Protein AF-A0A2D5VK25-F1 (afdb_monomer_lite)

Radius of gyration: 15.82 Å; chains: 1; bounding box: 45×47×35 Å

Secondary structure (DSSP, 8-state):
--------TT-S-EEEE--S--TT--EEEES-EEES-SS-SEEEESS--EEEES-EEE--SSEEEEEEEE-S-EEEES-EEES-SSEEEEEEEE--EEES-EEESSSEEEEEES---B---SSS----EEE--SSEEEEE-SSSPEE--S-B-SSTT-S-TTSEESSEE--SPPP------

Structure (mmCIF, N/CA/C/O backbone):
data_AF-A0A2D5VK25-F1
#
_entry.id   AF-A0A2D5VK25-F1
#
loop_
_atom_site.group_PDB
_atom_site.id
_atom_site.type_symbol
_atom_site.label_atom_id
_atom_site.label_alt_id
_atom_site.label_comp_id
_atom_site.label_asym_id
_atom_site.label_entity_id
_atom_site.label_seq_id
_atom_site.pdbx_PDB_ins_code
_atom_site.Cartn_x
_atom_site.Cartn_y
_atom_site.Cartn_z
_atom_site.occupancy
_atom_site.B_iso_or_equiv
_atom_site.auth_seq_id
_atom_site.auth_comp_id
_atom_site.auth_asym_id
_atom_site.auth_atom_id
_atom_site.pdbx_PDB_model_num
ATOM 1 N N . MET A 1 1 ? 15.275 31.442 -4.800 1.00 33.16 1 MET A N 1
ATOM 2 C CA . MET A 1 1 ? 14.378 30.501 -5.499 1.00 33.16 1 MET A CA 1
ATOM 3 C C . MET A 1 1 ? 15.250 29.450 -6.150 1.00 33.16 1 MET A C 1
ATOM 5 O O . MET A 1 1 ? 15.918 29.755 -7.123 1.00 33.16 1 MET A O 1
ATOM 9 N N . SER A 1 2 ? 15.300 28.258 -5.573 1.00 21.41 2 SER A N 1
ATOM 10 C CA . SER A 1 2 ? 15.898 27.077 -6.191 1.00 21.41 2 SER A CA 1
ATOM 11 C C . SER A 1 2 ? 14.910 25.944 -5.950 1.00 21.41 2 SER A C 1
ATOM 13 O O . SER A 1 2 ? 14.707 25.505 -4.820 1.00 21.41 2 SER A O 1
ATOM 15 N N . GLN A 1 3 ? 14.188 25.582 -7.007 1.00 23.19 3 GLN A N 1
ATOM 16 C CA . GLN A 1 3 ? 13.321 24.415 -7.024 1.00 23.19 3 GLN A CA 1
ATOM 17 C C . GLN A 1 3 ? 14.217 23.173 -6.978 1.00 23.19 3 GLN A C 1
ATOM 19 O O . GLN A 1 3 ? 15.133 23.037 -7.785 1.00 23.19 3 GLN A O 1
ATOM 24 N N . CYS A 1 4 ? 13.966 22.266 -6.038 1.00 27.19 4 CYS A N 1
ATOM 25 C CA . CYS A 1 4 ? 14.457 20.898 -6.148 1.00 27.19 4 CYS A CA 1
ATOM 26 C C . CYS A 1 4 ? 13.476 20.133 -7.043 1.00 27.19 4 CYS A C 1
ATOM 28 O O . CYS A 1 4 ? 12.590 19.439 -6.550 1.00 27.19 4 CYS A O 1
ATOM 30 N N . GLU A 1 5 ? 13.595 20.314 -8.356 1.00 30.84 5 GLU A N 1
ATOM 31 C CA . GLU A 1 5 ? 12.976 19.412 -9.324 1.00 30.84 5 GLU A CA 1
ATOM 32 C C . GLU A 1 5 ? 13.842 18.153 -9.412 1.00 30.84 5 GLU A C 1
ATOM 34 O O . GLU A 1 5 ? 14.950 18.165 -9.943 1.00 30.84 5 GLU A O 1
ATOM 39 N N . GLY A 1 6 ? 13.350 17.052 -8.844 1.00 35.78 6 GLY A N 1
ATOM 40 C CA . GLY A 1 6 ? 13.882 15.726 -9.134 1.00 35.78 6 GLY A CA 1
ATOM 41 C C . GLY A 1 6 ? 13.408 15.295 -10.517 1.00 35.78 6 GLY A C 1
ATOM 42 O O . GLY A 1 6 ? 12.407 14.595 -10.626 1.00 35.78 6 GLY A O 1
ATOM 43 N N . TYR A 1 7 ? 14.094 15.749 -11.564 1.00 31.69 7 TYR A N 1
ATOM 44 C CA . TYR A 1 7 ? 13.891 15.291 -12.934 1.00 31.69 7 TYR A CA 1
ATOM 45 C C . TYR A 1 7 ? 14.938 14.227 -13.269 1.00 31.69 7 TYR A C 1
ATOM 47 O O . TYR A 1 7 ? 16.113 14.538 -13.451 1.00 31.69 7 TYR A O 1
ATOM 55 N N . HIS A 1 8 ? 14.520 12.965 -13.361 1.00 34.94 8 HIS A N 1
ATOM 56 C CA . HIS A 1 8 ? 15.314 11.912 -13.993 1.00 34.94 8 HIS A CA 1
ATOM 57 C C . HIS A 1 8 ? 14.601 11.465 -15.270 1.00 34.94 8 HIS A C 1
ATOM 59 O O . HIS A 1 8 ? 13.775 10.556 -15.259 1.00 34.94 8 HIS A O 1
ATOM 65 N N . GLN A 1 9 ? 14.922 12.118 -16.389 1.00 28.09 9 GLN A N 1
ATOM 66 C CA . GLN A 1 9 ? 14.658 11.565 -17.714 1.00 28.09 9 GLN A CA 1
ATOM 67 C C . GLN A 1 9 ? 15.639 10.412 -17.966 1.00 28.09 9 GLN A C 1
ATOM 69 O O . GLN A 1 9 ? 16.851 10.611 -17.912 1.00 28.09 9 GLN A O 1
ATOM 74 N N . GLY A 1 10 ? 15.112 9.216 -18.246 1.00 27.91 10 GLY A N 1
ATOM 75 C CA . GLY A 1 10 ? 15.879 8.095 -18.807 1.00 27.91 10 GLY A CA 1
ATOM 76 C C . GLY A 1 10 ? 16.186 6.907 -17.887 1.00 27.91 10 GLY A C 1
ATOM 77 O O . GLY A 1 10 ? 16.813 5.962 -18.354 1.00 27.91 10 GLY A O 1
ATOM 78 N N . CYS A 1 11 ? 15.735 6.889 -16.628 1.00 26.94 11 CYS A N 1
ATOM 79 C CA . CYS A 1 11 ? 15.993 5.772 -15.710 1.00 26.94 11 CYS A CA 1
ATOM 80 C C . CYS A 1 11 ? 14.682 5.134 -15.243 1.00 26.94 11 CYS A C 1
ATOM 82 O O . CYS A 1 11 ? 13.814 5.818 -14.712 1.00 26.94 11 CYS A O 1
ATOM 84 N N . ASN A 1 12 ? 14.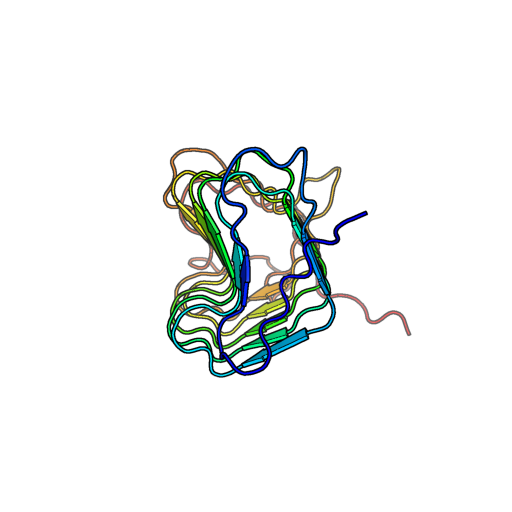559 3.814 -15.384 1.00 36.06 12 ASN A N 1
ATOM 85 C CA . ASN A 1 12 ? 13.358 3.031 -15.062 1.00 36.06 12 ASN A CA 1
ATOM 86 C C . ASN A 1 12 ? 12.970 3.015 -13.559 1.00 36.06 12 ASN A C 1
ATOM 88 O O . ASN A 1 12 ? 12.084 2.261 -13.176 1.00 36.06 12 ASN A O 1
ATOM 92 N N . ASN A 1 13 ? 13.589 3.835 -12.701 1.00 39.66 13 ASN A N 1
ATOM 93 C CA . ASN A 1 13 ? 13.290 3.945 -11.270 1.00 39.66 13 ASN A CA 1
ATOM 94 C C . ASN A 1 13 ? 13.128 5.431 -10.881 1.00 39.66 13 ASN A C 1
ATOM 96 O O . ASN A 1 13 ? 14.026 6.233 -11.147 1.00 39.66 13 ASN A O 1
ATOM 100 N N . LEU A 1 14 ? 12.038 5.795 -10.192 1.00 50.47 14 LEU A N 1
ATOM 101 C CA . LEU A 1 14 ? 11.863 7.120 -9.576 1.00 50.47 14 LEU A CA 1
ATOM 102 C C . LEU A 1 14 ? 12.280 7.060 -8.098 1.00 50.47 14 LEU A C 1
ATOM 104 O O . LEU A 1 14 ? 11.501 6.692 -7.218 1.00 50.47 14 LEU A O 1
ATOM 108 N N . GLY A 1 15 ? 13.538 7.412 -7.823 1.00 46.31 15 GLY A N 1
ATOM 109 C CA . GLY A 1 15 ? 14.057 7.546 -6.461 1.00 46.31 15 GLY A CA 1
ATOM 110 C C . GLY A 1 15 ? 13.805 8.944 -5.894 1.00 46.31 15 GLY A C 1
ATOM 111 O O . GLY A 1 15 ? 14.285 9.929 -6.449 1.00 46.31 15 GLY A O 1
ATOM 112 N N . ILE A 1 16 ? 13.092 9.040 -4.769 1.00 54.38 16 ILE A N 1
ATOM 113 C CA . ILE A 1 16 ? 12.880 10.287 -4.025 1.00 54.38 16 ILE A CA 1
ATOM 114 C C . ILE A 1 16 ? 13.733 10.239 -2.753 1.00 54.38 16 ILE A C 1
ATOM 116 O O . ILE A 1 16 ? 13.403 9.531 -1.802 1.00 54.38 16 ILE A O 1
ATOM 120 N N . SER A 1 17 ? 14.828 11.005 -2.715 1.00 43.19 17 SER A N 1
ATOM 121 C CA . SER A 1 17 ? 15.702 11.098 -1.538 1.00 43.19 17 SER A CA 1
ATOM 122 C C . SER A 1 17 ? 16.053 12.551 -1.218 1.00 43.19 17 SER A C 1
ATOM 124 O O . SER A 1 17 ? 16.673 13.239 -2.027 1.00 43.19 17 SER A O 1
ATOM 126 N N . SER A 1 18 ? 15.693 13.027 -0.023 1.00 42.56 18 SER A N 1
ATOM 127 C CA . SER A 1 18 ? 16.157 14.316 0.506 1.00 42.56 18 SER A CA 1
ATOM 128 C C . SER A 1 18 ? 17.428 14.110 1.335 1.00 42.56 18 SER A C 1
ATOM 130 O O . SER A 1 18 ? 17.359 13.603 2.456 1.00 42.56 18 SER A O 1
ATOM 132 N N . ARG A 1 19 ? 18.609 14.494 0.830 1.00 33.03 19 ARG A N 1
ATOM 133 C CA . ARG A 1 19 ? 19.832 14.536 1.654 1.00 33.03 19 ARG A CA 1
ATOM 134 C C . ARG A 1 19 ? 19.996 15.921 2.298 1.00 33.03 19 ARG A C 1
ATOM 136 O O . ARG A 1 19 ? 20.189 16.895 1.590 1.00 33.03 19 ARG A O 1
ATOM 143 N N . HIS A 1 20 ? 19.968 15.938 3.635 1.00 35.12 20 HIS A N 1
ATOM 144 C CA . HIS A 1 20 ? 20.504 16.946 4.572 1.00 35.12 20 HIS A CA 1
ATOM 145 C C . HIS A 1 20 ? 19.983 18.407 4.480 1.00 35.12 20 HIS A C 1
ATOM 147 O O . HIS A 1 20 ? 20.207 19.127 3.519 1.00 35.12 20 HIS A O 1
ATOM 153 N N . GLN A 1 21 ? 19.336 18.854 5.571 1.00 36.34 21 GLN A N 1
ATOM 154 C CA . GLN A 1 21 ? 19.021 20.250 5.951 1.00 36.34 21 GLN A CA 1
ATOM 155 C C . GLN A 1 21 ? 18.290 21.157 4.935 1.00 36.34 21 GLN A C 1
ATOM 157 O O . GLN A 1 21 ? 18.413 22.379 4.993 1.00 36.34 21 GLN A O 1
ATOM 162 N N . CYS A 1 22 ? 17.416 20.614 4.086 1.00 37.28 22 CYS A N 1
ATOM 163 C CA . CYS A 1 22 ? 16.390 21.437 3.439 1.00 37.28 22 CYS A CA 1
ATOM 164 C C . CYS A 1 22 ? 15.116 21.429 4.300 1.00 37.28 22 CYS A C 1
ATOM 166 O O . CYS A 1 22 ? 14.514 20.377 4.521 1.00 37.28 22 CYS A O 1
ATOM 168 N N . LYS A 1 23 ? 14.708 22.593 4.826 1.00 42.62 23 LYS A N 1
ATOM 169 C CA . LYS A 1 23 ? 13.402 22.781 5.481 1.00 42.62 23 LYS A CA 1
ATOM 170 C C . LYS A 1 23 ? 12.298 22.295 4.525 1.00 42.62 23 LYS A C 1
ATOM 172 O O . LYS A 1 23 ? 11.997 22.970 3.552 1.00 42.62 23 LYS A O 1
ATOM 177 N N . ILE A 1 24 ? 11.707 21.139 4.837 1.00 52.34 24 ILE A N 1
ATOM 178 C CA . ILE A 1 24 ? 10.453 20.594 4.286 1.00 52.34 24 ILE A CA 1
ATOM 179 C C . ILE A 1 24 ? 10.395 20.599 2.746 1.00 52.34 24 ILE A C 1
ATOM 181 O O . ILE A 1 24 ? 9.653 21.367 2.136 1.00 52.34 24 ILE A O 1
ATOM 185 N N . SER A 1 25 ? 11.112 19.681 2.094 1.00 56.69 25 SER A N 1
ATOM 186 C CA . SER A 1 25 ? 10.814 19.345 0.698 1.00 56.69 25 SER A CA 1
ATOM 187 C C . SER A 1 25 ? 9.573 18.452 0.655 1.00 56.69 25 SER A C 1
ATOM 189 O O . SER A 1 25 ? 9.649 17.234 0.814 1.00 56.69 25 SER A O 1
ATOM 191 N N . LYS A 1 26 ? 8.397 19.058 0.476 1.00 71.38 26 LYS A N 1
ATOM 192 C CA . LYS A 1 26 ? 7.202 18.321 0.059 1.00 71.38 26 LYS A CA 1
ATOM 193 C C . LYS A 1 26 ? 7.406 17.846 -1.374 1.00 71.38 26 LYS A C 1
ATOM 195 O O . LYS A 1 26 ? 7.365 18.653 -2.297 1.00 71.38 26 LYS A O 1
ATOM 200 N N . VAL A 1 27 ? 7.598 16.546 -1.558 1.00 79.38 27 VAL A N 1
ATOM 201 C CA . VAL A 1 27 ? 7.726 15.943 -2.887 1.00 79.38 27 VAL A CA 1
ATOM 202 C C . VAL A 1 27 ? 6.348 15.551 -3.401 1.00 79.38 27 VAL A C 1
ATOM 204 O O . VAL A 1 27 ? 5.487 15.107 -2.642 1.00 79.38 27 VAL A O 1
ATOM 207 N N . THR A 1 28 ? 6.105 15.762 -4.688 1.00 85.56 28 THR A N 1
ATOM 208 C CA . THR A 1 28 ? 4.826 15.457 -5.328 1.00 85.56 28 THR A CA 1
ATOM 209 C C . THR A 1 28 ? 5.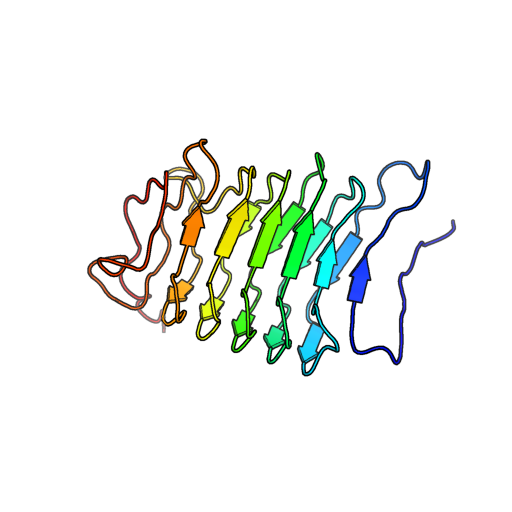089 14.654 -6.595 1.00 85.56 28 THR A C 1
ATOM 211 O O . THR A 1 28 ? 5.794 15.129 -7.477 1.00 85.56 28 THR A O 1
ATOM 214 N N . VAL A 1 29 ? 4.527 13.450 -6.679 1.00 86.00 29 VAL A N 1
ATOM 215 C CA . VAL A 1 29 ? 4.596 12.570 -7.852 1.00 86.00 29 VAL A CA 1
ATOM 216 C C . VAL A 1 29 ? 3.171 12.290 -8.285 1.00 86.00 29 VAL A C 1
ATOM 218 O O . VAL A 1 29 ? 2.425 11.636 -7.554 1.00 86.00 29 VAL A O 1
ATOM 221 N N . LYS A 1 30 ? 2.763 12.819 -9.439 1.00 90.31 30 LYS A N 1
ATOM 222 C CA . LYS A 1 30 ? 1.383 12.678 -9.906 1.00 90.31 30 LYS A CA 1
ATOM 223 C C . LYS A 1 30 ? 1.271 12.267 -11.356 1.00 90.31 30 LYS A C 1
ATOM 225 O O . LYS A 1 30 ? 2.031 12.770 -12.176 1.00 90.31 30 LYS A O 1
ATOM 230 N N . TYR A 1 31 ? 0.271 11.441 -11.650 1.00 90.62 31 TYR A N 1
ATOM 231 C CA . TYR A 1 31 ? -0.167 11.124 -13.013 1.00 90.62 31 TYR A CA 1
ATOM 232 C C . TYR A 1 31 ? 0.931 10.548 -13.919 1.00 90.62 31 TYR A C 1
ATOM 234 O O . TYR A 1 31 ? 0.950 10.795 -15.122 1.00 90.62 31 TYR A O 1
ATOM 242 N N . ASN A 1 32 ? 1.848 9.765 -13.346 1.00 83.94 32 ASN A N 1
ATOM 243 C CA . ASN A 1 32 ? 2.897 9.077 -14.097 1.00 83.94 32 ASN A CA 1
ATOM 244 C C . ASN A 1 32 ? 2.513 7.627 -14.390 1.00 83.94 32 ASN A C 1
ATOM 246 O O . ASN A 1 32 ? 1.808 6.987 -13.609 1.00 83.94 32 ASN A O 1
ATOM 250 N N . THR A 1 33 ? 3.048 7.090 -15.487 1.00 90.19 33 THR A N 1
ATOM 251 C CA . THR A 1 33 ? 3.073 5.646 -15.751 1.00 90.19 33 THR A CA 1
ATOM 252 C C . THR A 1 33 ? 4.501 5.147 -15.590 1.00 90.19 33 THR A C 1
ATOM 254 O O . THR A 1 33 ? 5.395 5.584 -16.308 1.00 90.19 33 THR A O 1
ATOM 257 N N . ILE A 1 34 ? 4.708 4.242 -14.640 1.00 87.44 34 ILE A N 1
ATOM 258 C CA . ILE A 1 34 ? 5.992 3.625 -14.318 1.00 87.44 34 ILE A CA 1
ATOM 259 C C . ILE A 1 34 ? 5.833 2.135 -14.590 1.00 87.44 34 ILE A C 1
ATOM 261 O O . ILE A 1 34 ? 4.978 1.481 -13.997 1.00 87.44 34 ILE A O 1
ATOM 265 N N . THR A 1 35 ? 6.614 1.607 -15.524 1.00 85.94 35 THR A N 1
ATOM 266 C CA . THR A 1 35 ? 6.522 0.207 -15.940 1.00 85.94 35 THR A CA 1
ATOM 267 C C . THR A 1 35 ? 7.903 -0.354 -16.218 1.00 85.94 35 THR A C 1
ATOM 269 O O . THR A 1 35 ? 8.782 0.393 -16.645 1.00 85.94 35 THR A O 1
ATOM 272 N N . ASN A 1 36 ? 8.088 -1.662 -16.021 1.00 78.69 36 ASN A N 1
ATOM 273 C CA . ASN A 1 36 ? 9.363 -2.352 -16.262 1.00 78.69 36 ASN A CA 1
ATOM 274 C C . ASN A 1 36 ? 10.540 -1.688 -15.529 1.00 78.69 36 ASN A C 1
ATOM 276 O O . ASN A 1 36 ? 11.621 -1.486 -16.093 1.00 78.69 36 ASN A O 1
ATOM 280 N N . SER A 1 37 ? 10.311 -1.318 -14.268 1.00 75.81 37 SER A N 1
ATOM 281 C CA . SER A 1 37 ? 11.362 -0.803 -13.399 1.00 75.81 37 SER A CA 1
ATOM 282 C C . SER A 1 37 ? 12.501 -1.804 -13.253 1.00 75.81 37 SER A C 1
ATOM 284 O O . SER A 1 37 ? 12.314 -3.002 -13.438 1.00 75.81 37 SER A O 1
ATOM 286 N N . PHE A 1 38 ? 13.706 -1.335 -12.932 1.00 76.56 38 PHE A N 1
ATOM 287 C CA . PHE A 1 38 ? 14.829 -2.261 -12.743 1.00 76.56 38 PHE A CA 1
ATOM 288 C C . PHE A 1 38 ? 14.661 -3.086 -11.459 1.00 76.56 38 PHE A C 1
ATOM 290 O O . PHE A 1 38 ? 15.097 -4.229 -11.386 1.00 76.56 38 PHE A O 1
ATOM 297 N N . SER A 1 39 ? 14.015 -2.503 -10.448 1.00 86.12 39 SER A N 1
ATOM 298 C CA . SER A 1 39 ? 13.759 -3.156 -9.164 1.00 86.12 39 SER A CA 1
ATOM 299 C C . SER A 1 39 ? 12.491 -2.575 -8.527 1.00 86.12 39 SER A C 1
ATOM 301 O O . SER A 1 39 ? 11.458 -3.248 -8.499 1.00 86.12 39 SER A O 1
ATOM 303 N N . VAL A 1 40 ? 12.524 -1.294 -8.138 1.00 88.12 40 VAL A N 1
ATOM 304 C CA . VAL A 1 40 ? 11.418 -0.585 -7.470 1.00 88.12 40 VAL A CA 1
ATOM 305 C C . VAL A 1 40 ? 10.875 0.543 -8.346 1.00 88.12 40 VAL A C 1
ATOM 307 O O . VAL A 1 40 ? 11.657 1.310 -8.909 1.00 88.12 40 VAL A O 1
ATOM 310 N N . GLY A 1 41 ? 9.548 0.684 -8.416 1.00 88.94 41 GLY A N 1
ATOM 311 C CA . GLY A 1 41 ? 8.894 1.751 -9.181 1.00 88.94 41 GLY A CA 1
ATOM 312 C C . GLY A 1 41 ? 9.091 3.146 -8.580 1.00 88.94 41 GLY A C 1
ATOM 313 O O . GLY A 1 41 ? 9.702 4.018 -9.203 1.00 88.94 41 GLY A O 1
ATOM 314 N N . ILE A 1 42 ? 8.586 3.356 -7.359 1.00 89.44 42 ILE A N 1
ATOM 315 C CA . ILE A 1 42 ? 8.747 4.598 -6.584 1.00 89.44 42 ILE A CA 1
ATOM 316 C C . ILE A 1 42 ? 9.356 4.274 -5.223 1.00 89.44 42 ILE A C 1
ATOM 318 O O . ILE A 1 42 ? 8.828 3.449 -4.480 1.00 89.44 42 ILE A O 1
ATOM 322 N N . LEU A 1 43 ? 10.426 4.975 -4.861 1.00 90.19 43 LEU A N 1
ATOM 323 C CA . LEU A 1 43 ? 11.065 4.846 -3.553 1.00 90.19 43 LEU A CA 1
ATOM 324 C C . LEU A 1 43 ? 10.984 6.170 -2.785 1.00 90.19 43 LEU A C 1
ATOM 326 O O . LEU A 1 43 ? 11.490 7.184 -3.263 1.00 90.19 43 LEU A O 1
ATOM 330 N N . VAL A 1 44 ? 10.383 6.149 -1.590 1.00 86.75 44 VAL A N 1
ATOM 331 C CA . VAL A 1 44 ? 10.308 7.286 -0.657 1.00 86.75 44 VAL A CA 1
ATOM 332 C C . VAL A 1 44 ? 11.137 6.991 0.591 1.00 86.75 44 VAL A C 1
ATOM 334 O O . VAL A 1 44 ? 10.785 6.103 1.368 1.00 86.75 44 VAL A O 1
ATOM 337 N N . THR A 1 45 ? 12.203 7.766 0.815 1.00 82.06 45 THR A N 1
ATOM 338 C CA . THR A 1 45 ? 13.059 7.646 2.011 1.00 82.06 45 THR A CA 1
ATOM 339 C C . THR A 1 45 ? 13.368 8.999 2.664 1.00 82.06 45 THR A C 1
ATOM 341 O O . THR A 1 45 ? 13.041 10.063 2.133 1.00 82.06 45 THR A O 1
ATOM 344 N N . SER A 1 46 ? 14.092 8.961 3.788 1.00 70.44 46 SER A N 1
ATOM 345 C CA . SER A 1 46 ? 14.837 10.101 4.350 1.00 70.44 46 SER A CA 1
ATOM 346 C C . SER A 1 46 ? 13.990 11.203 5.004 1.00 70.44 46 SER A C 1
ATOM 348 O O . SER A 1 46 ? 14.316 12.381 4.851 1.00 70.44 46 SER A O 1
ATOM 350 N N . ASN A 1 47 ? 12.931 10.858 5.752 1.00 69.62 47 ASN A N 1
ATOM 351 C CA . ASN A 1 47 ? 12.085 11.852 6.440 1.00 69.62 47 ASN A CA 1
ATOM 352 C C . ASN A 1 47 ? 11.532 12.945 5.497 1.00 69.62 47 ASN A C 1
ATOM 354 O O . ASN A 1 47 ? 11.500 14.134 5.827 1.00 69.62 47 ASN A O 1
ATOM 358 N N . SER A 1 48 ? 11.091 12.552 4.301 1.00 72.31 48 SER A N 1
ATOM 359 C CA . SER A 1 48 ? 10.431 13.440 3.340 1.00 72.31 48 SER A CA 1
ATOM 360 C C . SER A 1 48 ? 8.910 13.360 3.454 1.00 72.31 48 SER A C 1
ATOM 362 O O . SER A 1 48 ? 8.337 12.274 3.539 1.00 72.31 48 SER A O 1
ATOM 364 N N . SER A 1 49 ? 8.232 14.511 3.399 1.00 83.62 49 SER A N 1
ATOM 365 C CA . SER A 1 49 ? 6.786 14.530 3.146 1.00 83.62 49 SER A CA 1
ATOM 366 C C . SER A 1 49 ? 6.523 14.311 1.659 1.00 83.62 49 SER A C 1
ATOM 368 O O . SER A 1 49 ? 7.156 14.974 0.835 1.00 83.62 49 SER A O 1
ATOM 370 N N . ALA A 1 50 ? 5.581 13.438 1.312 1.00 88.62 50 ALA A N 1
ATOM 371 C CA . ALA A 1 50 ? 5.306 13.084 -0.077 1.00 88.62 50 ALA A CA 1
ATOM 372 C C . ALA A 1 50 ? 3.804 13.010 -0.381 1.00 88.62 50 ALA A C 1
ATOM 374 O O . ALA A 1 50 ? 3.007 12.567 0.447 1.00 88.62 50 ALA A O 1
ATOM 375 N N . LEU A 1 51 ? 3.423 13.430 -1.585 1.00 92.44 51 LEU A N 1
ATOM 376 C CA . LEU A 1 51 ? 2.118 13.167 -2.185 1.00 92.44 51 LEU A CA 1
ATOM 377 C C . LEU A 1 51 ? 2.329 12.360 -3.466 1.00 92.44 51 LEU A C 1
ATOM 379 O O . LEU A 1 51 ? 2.880 12.882 -4.432 1.00 92.44 51 LEU A O 1
ATOM 383 N N . ILE A 1 52 ? 1.886 11.108 -3.458 1.00 94.38 52 ILE A N 1
ATOM 384 C CA . ILE A 1 52 ? 1.923 10.201 -4.603 1.00 94.38 52 ILE A CA 1
ATOM 385 C C . ILE A 1 52 ? 0.477 9.979 -5.036 1.00 94.38 52 ILE A C 1
ATOM 387 O O . ILE A 1 52 ? -0.291 9.345 -4.312 1.00 94.38 52 ILE A O 1
ATOM 391 N N . GLU A 1 53 ? 0.081 10.549 -6.170 1.00 96.81 53 GLU A N 1
ATOM 392 C CA . GLU A 1 53 ? -1.327 10.596 -6.572 1.00 96.81 53 GLU A CA 1
ATOM 393 C C . GLU A 1 53 ? -1.566 10.246 -8.043 1.00 96.81 53 GLU A C 1
ATOM 395 O O . GLU A 1 53 ? -0.897 10.772 -8.927 1.00 96.81 53 GLU A O 1
ATOM 400 N N . GLY A 1 54 ? -2.545 9.387 -8.332 1.00 93.81 54 GLY A N 1
ATOM 401 C CA . GLY A 1 54 ? -2.960 9.120 -9.713 1.00 93.81 54 GLY A CA 1
ATOM 402 C C . GLY A 1 54 ? -1.899 8.434 -10.581 1.00 93.81 54 GLY A C 1
ATOM 403 O O . GLY A 1 54 ? -1.968 8.517 -11.805 1.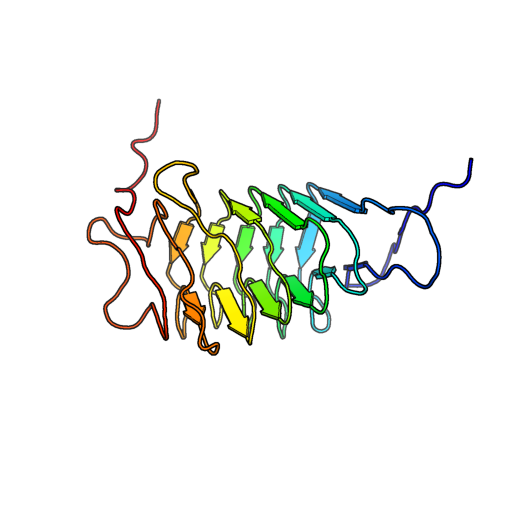00 93.81 54 GLY A O 1
ATOM 404 N N . ASN A 1 55 ? -0.879 7.807 -9.988 1.00 93.69 55 ASN A N 1
ATOM 405 C CA . ASN A 1 55 ? 0.171 7.118 -10.738 1.00 93.69 55 ASN A CA 1
ATOM 406 C C . ASN A 1 55 ? -0.230 5.674 -11.036 1.00 93.69 55 ASN A C 1
ATOM 408 O O . ASN A 1 55 ? -0.895 5.015 -10.235 1.00 93.69 55 ASN A O 1
ATOM 412 N N . ARG A 1 56 ? 0.245 5.146 -12.161 1.00 94.88 56 ARG A N 1
ATOM 413 C CA . ARG A 1 56 ? 0.160 3.730 -12.513 1.00 94.88 56 ARG A CA 1
ATOM 414 C C . ARG A 1 56 ? 1.551 3.113 -12.420 1.00 94.88 56 ARG A C 1
ATOM 416 O O . ARG A 1 56 ? 2.423 3.497 -13.189 1.00 94.88 56 ARG A O 1
ATOM 423 N N . VAL A 1 57 ? 1.751 2.172 -11.500 1.00 95.19 57 VAL A N 1
ATOM 424 C CA . VAL A 1 57 ? 3.024 1.455 -11.322 1.00 95.19 57 VAL A CA 1
ATOM 425 C C . VAL A 1 57 ? 2.808 -0.029 -11.567 1.00 95.19 57 VAL A C 1
ATOM 427 O O . VAL A 1 57 ? 2.085 -0.693 -10.813 1.00 95.19 57 VAL A O 1
ATOM 430 N N . THR A 1 58 ? 3.407 -0.544 -12.636 1.00 93.69 58 THR A N 1
ATOM 431 C CA . THR A 1 58 ? 3.198 -1.925 -13.065 1.00 93.69 58 THR A CA 1
ATOM 432 C C . THR A 1 58 ? 4.475 -2.661 -13.407 1.00 93.69 58 THR A C 1
ATOM 434 O O . THR A 1 58 ? 5.474 -2.054 -13.773 1.00 93.69 58 THR A O 1
ATOM 437 N N . ASP A 1 59 ? 4.426 -3.989 -13.314 1.00 91.88 59 ASP A N 1
ATOM 438 C CA . ASP A 1 59 ? 5.476 -4.866 -13.839 1.00 91.88 59 ASP A CA 1
ATOM 439 C C . ASP A 1 59 ? 6.880 -4.560 -13.254 1.00 91.88 59 ASP A C 1
ATOM 441 O O . ASP A 1 59 ? 7.899 -4.709 -13.928 1.00 91.88 59 ASP A O 1
ATOM 445 N N . SER A 1 60 ? 6.947 -4.119 -11.986 1.00 88.44 60 SER A N 1
ATOM 446 C CA . SER A 1 60 ? 8.218 -3.969 -11.255 1.00 88.44 60 SER A CA 1
ATOM 447 C C . SER A 1 60 ? 8.734 -5.340 -10.775 1.00 88.44 60 SER A C 1
ATOM 449 O O . SER A 1 60 ? 7.961 -6.092 -10.165 1.00 88.44 60 SER A O 1
ATOM 451 N N . PRO A 1 61 ? 10.024 -5.676 -10.983 1.00 87.81 61 PRO A N 1
ATOM 452 C CA . PRO A 1 61 ? 10.623 -6.947 -10.562 1.00 87.81 61 PRO A CA 1
ATOM 453 C C . PRO A 1 61 ? 10.670 -7.176 -9.048 1.00 87.81 61 PRO A C 1
ATOM 455 O O . PRO A 1 61 ? 10.788 -8.324 -8.613 1.00 87.81 61 PRO A O 1
ATOM 458 N N . GLU A 1 62 ? 10.579 -6.113 -8.249 1.00 93.25 62 GLU A N 1
ATOM 459 C CA . GLU A 1 62 ? 10.438 -6.189 -6.798 1.00 93.25 62 GLU A CA 1
ATOM 460 C C . GLU A 1 62 ? 9.138 -5.511 -6.360 1.00 93.25 62 GLU A C 1
ATOM 462 O O . GLU A 1 62 ? 8.075 -6.131 -6.406 1.00 93.25 62 GLU A O 1
ATOM 467 N N . VAL A 1 63 ? 9.191 -4.251 -5.935 1.00 95.38 63 VAL A N 1
ATOM 468 C CA . VAL A 1 63 ? 8.066 -3.564 -5.290 1.00 95.38 63 VAL A CA 1
ATOM 469 C C . VAL A 1 63 ? 7.594 -2.387 -6.139 1.00 95.38 63 VAL A C 1
ATOM 471 O O . VAL A 1 63 ? 8.404 -1.655 -6.701 1.00 95.38 63 VAL A O 1
ATOM 474 N N . GLY A 1 64 ? 6.280 -2.168 -6.209 1.00 95.75 64 GLY A N 1
ATOM 475 C CA . GLY A 1 64 ? 5.715 -0.995 -6.877 1.00 95.75 64 GLY A CA 1
ATOM 476 C C . GLY A 1 64 ? 6.128 0.303 -6.179 1.00 95.75 64 GLY A C 1
ATOM 477 O O . GLY A 1 64 ? 6.810 1.143 -6.766 1.00 95.75 64 GLY A O 1
ATOM 478 N N . ILE A 1 65 ? 5.741 0.462 -4.910 1.00 95.81 65 ILE A N 1
ATOM 479 C CA . ILE A 1 65 ? 6.108 1.620 -4.083 1.00 95.81 65 ILE A CA 1
ATOM 480 C C . ILE A 1 65 ? 6.708 1.167 -2.751 1.00 95.81 65 ILE A C 1
ATOM 482 O O . ILE A 1 65 ? 6.056 0.445 -2.000 1.00 95.81 65 ILE A O 1
ATO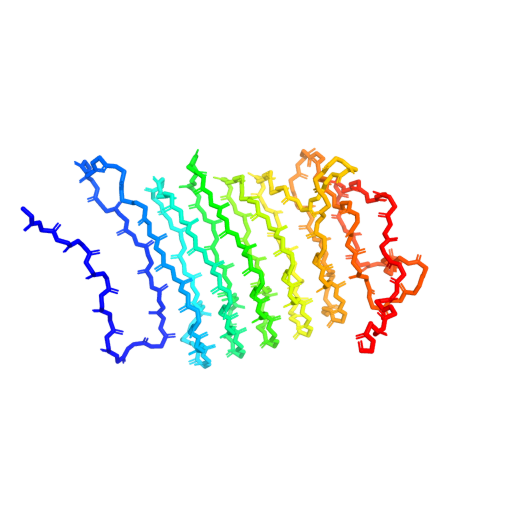M 486 N N . ILE A 1 66 ? 7.907 1.649 -2.421 1.00 95.12 66 ILE A N 1
ATOM 487 C CA . ILE A 1 66 ? 8.509 1.496 -1.089 1.00 95.12 66 ILE A CA 1
ATOM 488 C C . ILE A 1 66 ? 8.443 2.819 -0.335 1.00 95.12 66 ILE A C 1
ATOM 490 O O . ILE A 1 66 ? 8.815 3.873 -0.857 1.00 95.12 66 ILE A O 1
ATOM 494 N N . ILE A 1 67 ? 8.012 2.741 0.920 1.00 93.25 67 ILE A N 1
ATOM 495 C CA . ILE A 1 67 ? 8.061 3.829 1.890 1.00 93.25 67 ILE A CA 1
ATOM 496 C C . ILE A 1 67 ? 8.849 3.329 3.093 1.00 93.25 67 ILE A C 1
ATOM 498 O O . ILE A 1 67 ? 8.391 2.415 3.774 1.00 93.25 67 ILE A O 1
ATOM 502 N N . SER A 1 68 ? 10.006 3.931 3.354 1.00 91.38 68 SER A N 1
ATOM 503 C CA . SER A 1 68 ? 10.888 3.500 4.442 1.00 91.38 68 SER A CA 1
ATOM 504 C C . SER A 1 68 ? 11.467 4.678 5.221 1.00 91.38 68 SER A C 1
ATOM 506 O O . SER A 1 68 ? 11.879 5.664 4.599 1.00 91.38 68 SER A O 1
ATOM 508 N N . ASN A 1 69 ? 11.588 4.550 6.544 1.00 86.75 69 ASN A N 1
ATOM 509 C CA . ASN A 1 69 ? 12.299 5.494 7.419 1.00 86.75 69 ASN A CA 1
ATOM 510 C C . ASN A 1 69 ? 11.797 6.939 7.255 1.00 86.75 69 ASN A C 1
ATOM 512 O O . ASN A 1 69 ? 12.542 7.839 6.837 1.00 86.75 69 ASN A O 1
ATOM 516 N N . SER A 1 70 ? 10.503 7.151 7.517 1.00 80.44 70 SER A N 1
ATOM 517 C CA . SER A 1 70 ? 9.886 8.477 7.417 1.00 80.44 70 SER A CA 1
ATOM 518 C C . SER A 1 70 ? 8.878 8.749 8.530 1.00 80.44 70 SER A C 1
ATOM 520 O O . SER A 1 70 ? 7.807 8.147 8.592 1.00 80.44 70 SER A O 1
ATOM 522 N N . ASP A 1 71 ? 9.188 9.754 9.346 1.00 82.25 71 ASP A N 1
ATOM 523 C CA . ASP A 1 71 ? 8.310 10.353 10.356 1.00 82.25 71 ASP A CA 1
ATOM 524 C C . ASP A 1 71 ? 7.386 11.448 9.779 1.00 82.25 71 ASP A C 1
ATOM 526 O O . ASP A 1 71 ? 6.593 12.064 10.499 1.00 82.25 71 ASP A O 1
ATOM 530 N N . LYS A 1 72 ? 7.505 11.746 8.477 1.00 86.50 72 LYS A N 1
ATOM 531 C CA . LYS A 1 72 ? 6.767 12.824 7.812 1.00 86.50 72 LYS A CA 1
ATOM 532 C C . LYS A 1 72 ? 5.483 12.330 7.163 1.00 86.50 72 LYS A C 1
ATOM 534 O O . LYS A 1 72 ? 5.291 11.159 6.855 1.00 86.50 72 LYS A O 1
ATOM 539 N N . LYS A 1 73 ? 4.589 13.287 6.896 1.00 90.06 73 LYS A N 1
ATOM 540 C CA . LYS A 1 73 ? 3.307 13.029 6.238 1.00 90.06 73 LYS A CA 1
ATOM 541 C C . LYS A 1 73 ? 3.515 12.530 4.807 1.00 90.06 73 LYS A C 1
ATOM 543 O O . LYS A 1 73 ? 3.971 13.286 3.947 1.00 90.06 73 LYS A O 1
ATOM 548 N N . ILE A 1 74 ? 3.094 11.295 4.553 1.00 93.19 74 ILE A N 1
ATOM 549 C CA . ILE A 1 74 ? 3.089 10.665 3.231 1.00 93.19 74 ILE A CA 1
ATOM 550 C C . ILE A 1 74 ? 1.650 10.294 2.869 1.00 93.19 74 ILE A C 1
ATOM 552 O O . ILE A 1 74 ? 0.943 9.681 3.668 1.00 93.19 74 ILE A O 1
ATOM 556 N N . LEU A 1 75 ? 1.209 10.699 1.680 1.00 96.00 75 LEU A N 1
ATOM 557 C CA . LEU A 1 75 ? -0.129 10.443 1.151 1.00 96.00 75 LEU A CA 1
ATOM 558 C C . LEU A 1 75 ? -0.027 9.659 -0.158 1.00 96.00 75 LEU A C 1
ATOM 560 O O . LEU A 1 75 ? 0.617 10.130 -1.095 1.00 96.00 75 LEU A O 1
ATOM 564 N N . LEU A 1 76 ? -0.685 8.501 -0.225 1.00 97.81 76 LEU A N 1
ATOM 565 C CA . LEU A 1 76 ? -0.849 7.707 -1.444 1.00 97.81 76 LEU A CA 1
ATOM 566 C C . LEU A 1 76 ? -2.328 7.708 -1.824 1.00 97.81 76 LE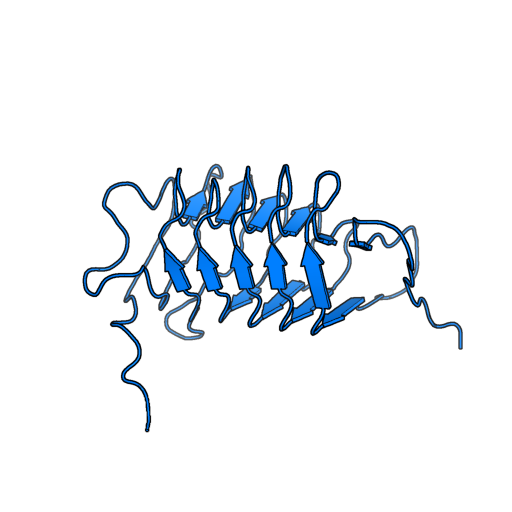U A C 1
ATOM 568 O O . LEU A 1 76 ? -3.136 7.077 -1.137 1.00 97.81 76 LEU A O 1
ATOM 572 N N . LEU A 1 77 ? -2.674 8.422 -2.893 1.00 98.00 77 LEU A N 1
ATOM 573 C CA . LEU A 1 77 ? -4.055 8.663 -3.314 1.00 98.00 77 LEU A CA 1
ATOM 574 C C . LEU A 1 77 ? -4.294 8.175 -4.747 1.00 98.00 77 LEU A C 1
ATOM 576 O O . LEU A 1 77 ? -3.549 8.538 -5.646 1.00 98.00 77 LEU A O 1
ATOM 580 N N . ASP A 1 78 ? -5.338 7.384 -4.978 1.00 98.06 78 ASP A N 1
ATOM 581 C CA . ASP A 1 78 ? -5.807 7.034 -6.335 1.00 98.06 78 ASP A CA 1
ATOM 582 C C . ASP A 1 78 ? -4.725 6.465 -7.283 1.00 98.06 78 ASP A C 1
ATOM 584 O O . ASP A 1 78 ? -4.747 6.659 -8.495 1.00 98.06 78 ASP A O 1
ATOM 588 N N . ASN A 1 79 ? -3.728 5.761 -6.743 1.00 98.25 79 ASN A N 1
ATOM 589 C CA . ASN A 1 79 ? -2.722 5.092 -7.563 1.00 98.25 79 ASN A CA 1
ATOM 590 C C . ASN A 1 79 ? -3.209 3.701 -7.975 1.00 98.25 79 ASN A C 1
ATOM 592 O O . ASN A 1 79 ? -3.962 3.041 -7.256 1.00 98.25 79 ASN A O 1
ATOM 596 N N . THR A 1 80 ? -2.725 3.223 -9.117 1.00 98.44 80 THR A N 1
ATOM 597 C CA . THR A 1 80 ? -2.935 1.852 -9.586 1.00 98.44 80 THR A CA 1
ATOM 598 C C . THR A 1 80 ? -1.626 1.070 -9.544 1.00 98.44 80 THR A C 1
ATOM 600 O O . THR A 1 80 ? -0.696 1.384 -10.282 1.00 98.44 80 THR A O 1
ATOM 603 N N . LEU A 1 81 ? -1.565 0.041 -8.701 1.00 98.50 81 LEU A N 1
ATOM 604 C CA . LEU A 1 81 ? -0.404 -0.815 -8.468 1.00 98.50 81 LEU A CA 1
ATOM 605 C C . LEU A 1 81 ? -0.753 -2.235 -8.906 1.00 98.50 81 LEU A C 1
ATOM 607 O O . LEU A 1 81 ? -1.604 -2.884 -8.288 1.00 98.50 81 LEU A O 1
ATOM 611 N N . GLN A 1 82 ? -0.129 -2.713 -9.981 1.00 98.25 82 GLN A N 1
ATOM 612 C CA . GLN A 1 82 ? -0.542 -3.966 -10.609 1.00 98.25 82 GLN A CA 1
ATOM 613 C C . GLN A 1 82 ? 0.631 -4.775 -11.167 1.00 98.25 82 GLN A C 1
ATOM 615 O O . GLN A 1 82 ? 1.499 -4.209 -11.819 1.00 98.25 82 GLN A O 1
ATOM 620 N N . ARG A 1 83 ? 0.635 -6.103 -10.982 1.00 97.44 83 ARG A N 1
ATOM 621 C CA . ARG A 1 83 ? 1.686 -7.008 -11.504 1.00 97.44 83 ARG A CA 1
ATOM 622 C C . ARG A 1 83 ? 3.107 -6.693 -11.022 1.00 97.44 83 ARG A C 1
ATOM 624 O O . ARG A 1 83 ? 4.075 -7.020 -11.697 1.00 97.44 83 ARG A O 1
ATOM 631 N N . ASN A 1 84 ? 3.260 -6.090 -9.845 1.00 97.19 84 ASN A N 1
ATOM 632 C CA . ASN A 1 84 ? 4.568 -5.983 -9.197 1.00 97.19 84 ASN A CA 1
ATOM 633 C C . ASN A 1 84 ? 4.887 -7.307 -8.488 1.00 97.19 84 ASN A C 1
ATOM 635 O O . ASN A 1 84 ? 4.040 -7.862 -7.781 1.00 97.19 84 ASN A O 1
ATOM 639 N N . ARG A 1 85 ? 6.090 -7.843 -8.709 1.00 96.75 85 ARG A N 1
ATOM 640 C CA . ARG A 1 85 ? 6.415 -9.242 -8.385 1.00 96.75 85 ARG A CA 1
ATOM 641 C C . ARG A 1 85 ? 6.433 -9.541 -6.884 1.00 96.75 85 ARG A C 1
ATOM 643 O O . ARG A 1 85 ? 5.966 -10.606 -6.494 1.00 96.75 85 ARG A O 1
ATOM 650 N N . SER A 1 86 ? 6.970 -8.638 -6.066 1.00 97.38 86 SER A N 1
ATOM 651 C CA . SER A 1 86 ? 7.038 -8.780 -4.607 1.00 97.38 86 SER A CA 1
ATOM 652 C C . SER A 1 86 ? 5.822 -8.154 -3.935 1.00 97.38 86 SER A C 1
ATOM 654 O O . SER A 1 86 ? 4.992 -8.882 -3.409 1.00 97.38 86 SER A O 1
ATOM 656 N N . ALA A 1 87 ? 5.662 -6.829 -3.991 1.00 98.19 87 ALA A N 1
ATOM 657 C CA . ALA A 1 87 ? 4.533 -6.140 -3.364 1.00 98.19 87 ALA A CA 1
ATOM 658 C C . ALA A 1 87 ? 4.051 -4.943 -4.193 1.00 98.19 87 ALA A C 1
ATOM 660 O O . ALA A 1 87 ? 4.833 -4.306 -4.898 1.00 98.19 87 ALA A O 1
ATOM 661 N N . GLY A 1 88 ? 2.766 -4.600 -4.090 1.00 98.31 88 GLY A N 1
ATOM 662 C CA . GLY A 1 88 ? 2.240 -3.347 -4.631 1.00 98.31 88 GLY A CA 1
ATOM 663 C C . GLY A 1 88 ? 2.780 -2.147 -3.851 1.00 98.31 88 GLY A C 1
ATOM 664 O O . GLY A 1 88 ? 3.349 -1.226 -4.438 1.00 98.31 88 GLY A O 1
ATOM 665 N N . ILE A 1 89 ? 2.643 -2.192 -2.524 1.00 98.50 89 ILE A N 1
ATOM 666 C CA . ILE A 1 89 ? 3.197 -1.205 -1.590 1.00 98.50 89 ILE A CA 1
ATOM 667 C C . ILE A 1 89 ? 3.928 -1.936 -0.461 1.00 98.50 89 ILE A C 1
ATOM 669 O O . ILE A 1 89 ? 3.385 -2.876 0.114 1.00 98.50 89 ILE A O 1
ATOM 673 N N . GLN A 1 90 ? 5.119 -1.467 -0.101 1.00 98.06 90 GLN A N 1
ATOM 674 C CA . GLN A 1 90 ? 5.828 -1.880 1.108 1.00 98.06 90 GLN A CA 1
ATOM 675 C C . GLN A 1 90 ? 6.045 -0.676 2.026 1.00 98.06 90 GLN A C 1
ATOM 677 O O . GLN A 1 90 ? 6.481 0.386 1.577 1.00 98.06 90 GLN A O 1
ATOM 682 N N . CYS A 1 91 ? 5.725 -0.835 3.307 1.00 96.69 91 CYS A N 1
ATOM 683 C CA . CYS A 1 91 ? 5.893 0.185 4.338 1.00 96.69 91 CYS A CA 1
ATOM 684 C C . CYS A 1 91 ? 6.806 -0.341 5.443 1.00 96.69 91 CYS A C 1
ATOM 686 O O . CYS A 1 91 ? 6.480 -1.364 6.042 1.00 96.69 91 CYS A O 1
ATOM 688 N N . SER A 1 92 ? 7.886 0.384 5.738 1.00 94.88 92 SER A N 1
ATOM 689 C CA . SER A 1 92 ? 8.750 0.126 6.889 1.00 94.88 92 SER A CA 1
ATOM 690 C C . SER A 1 92 ? 9.080 1.393 7.670 1.00 94.88 92 SER A C 1
ATOM 692 O O . SER A 1 92 ? 9.359 2.433 7.075 1.00 94.88 92 SER A O 1
ATOM 694 N N . GLU A 1 93 ? 8.999 1.340 9.002 1.00 92.88 93 GLU A N 1
ATOM 695 C CA . GLU A 1 93 ? 9.330 2.476 9.885 1.00 92.88 93 GLU A CA 1
ATOM 696 C C . GLU A 1 93 ? 8.678 3.806 9.425 1.00 92.88 93 GLU A C 1
ATOM 698 O O . GLU A 1 93 ? 9.313 4.863 9.317 1.00 92.88 93 GLU A O 1
ATOM 703 N N . ALA A 1 94 ? 7.396 3.739 9.047 1.00 91.94 94 ALA A N 1
ATOM 704 C CA . ALA A 1 94 ? 6.650 4.857 8.474 1.00 91.94 94 ALA A CA 1
ATOM 705 C C . ALA A 1 94 ? 5.152 4.786 8.805 1.00 91.94 94 ALA A C 1
ATOM 707 O O . ALA A 1 94 ? 4.613 3.735 9.151 1.00 91.94 94 ALA A O 1
ATOM 708 N N . SER A 1 95 ? 4.453 5.918 8.678 1.00 94.69 95 SER A N 1
ATOM 709 C CA . SER A 1 95 ? 3.003 6.019 8.934 1.00 94.69 95 SER A CA 1
ATOM 710 C C . SER A 1 95 ? 2.244 6.705 7.785 1.00 94.69 95 SER A C 1
ATOM 712 O O . SER A 1 95 ? 1.678 7.789 7.967 1.00 94.69 95 SER A O 1
ATOM 714 N N . PRO A 1 96 ? 2.254 6.140 6.560 1.00 95.94 96 PRO A N 1
ATOM 715 C CA . PRO A 1 96 ? 1.592 6.759 5.418 1.00 95.94 96 PRO A CA 1
ATOM 716 C C . PRO A 1 96 ? 0.065 6.656 5.508 1.00 95.94 96 PRO A C 1
ATOM 718 O O . PRO A 1 96 ? -0.490 5.729 6.094 1.00 95.94 96 PRO A O 1
ATOM 721 N N . ILE A 1 97 ? -0.632 7.585 4.857 1.00 97.31 97 ILE A N 1
ATOM 722 C CA . ILE A 1 97 ? -2.081 7.514 4.646 1.00 97.31 97 ILE A CA 1
ATOM 723 C C . ILE A 1 97 ? -2.324 7.011 3.225 1.00 97.31 97 ILE A C 1
ATOM 725 O O . ILE A 1 97 ? -1.922 7.656 2.256 1.00 97.31 97 ILE A O 1
ATOM 729 N N . ILE A 1 98 ? -3.000 5.871 3.106 1.00 98.25 98 ILE A N 1
ATOM 730 C CA . ILE A 1 98 ? -3.218 5.170 1.837 1.00 98.25 98 ILE A CA 1
ATOM 731 C C . ILE A 1 98 ? -4.723 5.148 1.555 1.00 98.25 98 ILE A C 1
ATOM 733 O O . ILE A 1 98 ? -5.496 4.580 2.336 1.00 98.25 98 ILE A O 1
ATOM 737 N N . ARG A 1 99 ? -5.163 5.818 0.483 1.00 97.88 99 ARG A N 1
ATOM 738 C CA . ARG A 1 99 ? -6.585 5.980 0.136 1.00 97.88 99 ARG A CA 1
ATOM 739 C C . ARG A 1 99 ? -6.868 5.821 -1.348 1.00 97.88 99 ARG A C 1
ATOM 741 O O . ARG A 1 99 ? -6.098 6.282 -2.180 1.00 97.88 99 ARG A O 1
ATOM 748 N N . GLN A 1 100 ? -8.027 5.250 -1.669 1.00 97.62 100 GLN A N 1
ATOM 749 C CA . GLN A 1 100 ? -8.559 5.177 -3.039 1.00 97.62 100 GLN A CA 1
ATOM 750 C C . GLN A 1 100 ? -7.658 4.454 -4.055 1.00 97.62 100 GLN A C 1
ATOM 752 O O . GLN A 1 100 ? -7.921 4.502 -5.250 1.00 97.62 100 GLN A O 1
ATOM 757 N N . ASN A 1 101 ? -6.627 3.732 -3.613 1.00 98.62 101 ASN A N 1
ATOM 758 C CA . ASN A 1 101 ? -5.718 3.044 -4.523 1.00 98.62 101 ASN A CA 1
ATOM 759 C C . ASN A 1 101 ? -6.348 1.746 -5.047 1.00 98.62 101 ASN A C 1
ATOM 761 O O . ASN A 1 101 ? -7.102 1.077 -4.338 1.00 98.62 101 ASN A O 1
ATOM 765 N N . LEU A 1 102 ? -6.011 1.365 -6.276 1.00 98.44 102 LEU A N 1
ATOM 766 C CA . LEU A 1 102 ? -6.253 0.035 -6.826 1.00 98.44 102 LEU A CA 1
ATOM 767 C C . LEU A 1 102 ? -4.963 -0.779 -6.730 1.00 98.44 102 LEU A C 1
ATOM 769 O O . LEU A 1 102 ? -3.984 -0.450 -7.389 1.00 98.44 102 LEU A O 1
ATOM 773 N N . ILE A 1 103 ? -4.964 -1.837 -5.926 1.00 98.62 103 ILE A N 1
ATOM 774 C CA . ILE A 1 103 ? -3.790 -2.670 -5.656 1.00 98.62 103 ILE A CA 1
ATOM 775 C C . ILE A 1 103 ? -4.186 -4.127 -5.890 1.00 98.62 103 ILE A C 1
ATOM 777 O O . ILE A 1 103 ? -4.903 -4.731 -5.088 1.00 98.62 103 ILE A O 1
ATOM 781 N N . THR A 1 104 ? -3.762 -4.670 -7.028 1.00 98.25 104 THR A N 1
ATOM 782 C CA . THR A 1 104 ? -4.231 -5.976 -7.503 1.00 98.25 104 THR A CA 1
ATOM 783 C C . THR A 1 104 ? -3.182 -6.713 -8.320 1.00 98.25 104 THR A C 1
ATOM 785 O O . THR A 1 104 ? -2.351 -6.079 -8.961 1.00 98.25 104 THR A O 1
ATOM 788 N N . GLN A 1 105 ? -3.217 -8.045 -8.341 1.00 98.19 105 GLN A N 1
ATOM 789 C CA . GLN A 1 105 ? -2.301 -8.878 -9.131 1.00 98.19 105 GLN A CA 1
ATOM 790 C C . GLN A 1 105 ? -0.820 -8.675 -8.788 1.00 98.19 105 GLN A C 1
ATOM 792 O O . GLN A 1 105 ? 0.033 -8.876 -9.645 1.00 98.19 105 GLN A O 1
ATOM 797 N N . ASN A 1 106 ? -0.493 -8.252 -7.568 1.00 98.50 106 ASN A N 1
ATOM 798 C CA . ASN A 1 106 ? 0.889 -8.201 -7.084 1.00 98.50 106 ASN A CA 1
ATOM 799 C C . ASN A 1 106 ? 1.217 -9.480 -6.295 1.00 98.50 106 ASN A C 1
ATOM 801 O O . ASN A 1 106 ? 0.319 -10.281 -6.027 1.00 98.50 106 ASN A O 1
ATOM 805 N N . GLY A 1 107 ? 2.480 -9.672 -5.899 1.00 98.00 107 GLY A N 1
ATOM 806 C CA . GLY A 1 107 ? 2.841 -10.710 -4.923 1.00 98.00 107 GLY A CA 1
ATOM 807 C C . GLY A 1 107 ? 2.052 -10.521 -3.621 1.00 98.00 107 GLY A C 1
ATOM 808 O O . GLY A 1 107 ? 1.097 -11.242 -3.357 1.00 98.00 107 GLY A O 1
ATOM 809 N N . PHE A 1 108 ? 2.367 -9.472 -2.874 1.00 98.38 108 PHE A N 1
ATOM 810 C CA . PHE A 1 108 ? 1.557 -8.926 -1.788 1.00 98.38 108 PHE A CA 1
ATOM 811 C C . PHE A 1 108 ? 0.864 -7.640 -2.247 1.00 98.38 108 PHE A C 1
ATOM 813 O O . PHE A 1 108 ? 1.429 -6.863 -3.015 1.00 98.38 108 PHE A O 1
ATOM 820 N N . GLY A 1 109 ? -0.342 -7.359 -1.762 1.00 98.38 109 GLY A N 1
ATOM 821 C CA . GLY A 1 109 ? -0.982 -6.067 -1.992 1.00 98.38 109 GLY A CA 1
ATOM 822 C C . GLY A 1 109 ? -0.231 -4.970 -1.242 1.00 98.38 109 GLY A C 1
ATOM 823 O O . GLY A 1 109 ? 0.436 -4.126 -1.849 1.00 98.38 109 GLY A O 1
ATOM 824 N N . ILE A 1 110 ? -0.303 -5.027 0.088 1.00 98.50 110 ILE A N 1
ATOM 825 C CA . ILE A 1 110 ? 0.429 -4.147 0.998 1.00 98.50 110 ILE A CA 1
ATOM 826 C C . ILE A 1 110 ? 1.194 -4.989 2.015 1.00 98.50 110 ILE A C 1
ATOM 828 O O . ILE A 1 110 ? 0.585 -5.746 2.769 1.00 98.50 110 ILE A O 1
ATOM 832 N N . LEU A 1 111 ? 2.514 -4.821 2.050 1.00 98.50 111 LEU A N 1
ATOM 833 C CA . LEU A 1 111 ? 3.409 -5.432 3.028 1.00 98.50 111 LEU A CA 1
ATOM 834 C C . LEU A 1 111 ? 3.835 -4.386 4.065 1.00 98.50 111 LEU A C 1
ATOM 836 O O . LEU A 1 111 ? 4.306 -3.307 3.705 1.00 98.50 111 LEU A O 1
ATOM 840 N N . ILE A 1 112 ? 3.654 -4.694 5.344 1.00 98.19 112 ILE A N 1
ATOM 841 C CA . ILE A 1 112 ? 3.885 -3.778 6.463 1.00 98.19 112 ILE A CA 1
ATOM 842 C C . ILE A 1 112 ? 4.898 -4.422 7.403 1.00 98.19 112 ILE A C 1
ATOM 844 O O . ILE A 1 112 ? 4.653 -5.514 7.912 1.00 98.19 112 ILE A O 1
ATOM 848 N N . ASP A 1 113 ? 6.009 -3.735 7.637 1.00 95.62 113 ASP A N 1
ATOM 849 C CA . ASP A 1 113 ? 7.090 -4.174 8.517 1.00 95.62 113 ASP A CA 1
ATOM 850 C C . ASP A 1 113 ? 7.425 -3.064 9.518 1.00 95.62 113 ASP A C 1
ATOM 852 O O . ASP A 1 113 ? 7.883 -1.996 9.132 1.00 95.62 113 ASP A O 1
ATOM 856 N N . ASP A 1 114 ? 7.100 -3.275 10.793 1.00 92.75 114 ASP A N 1
ATOM 857 C CA . ASP A 1 114 ? 7.234 -2.274 11.866 1.00 92.75 114 ASP A CA 1
ATOM 858 C C . ASP A 1 114 ? 6.772 -0.850 11.470 1.00 92.75 114 ASP A C 1
ATOM 860 O O . ASP A 1 114 ? 7.430 0.168 11.691 1.00 92.75 114 ASP A O 1
ATOM 864 N N . ALA A 1 115 ? 5.614 -0.779 10.810 1.00 95.38 115 ALA A N 1
ATOM 865 C CA . ALA A 1 115 ? 5.021 0.449 10.296 1.00 95.38 115 ALA A CA 1
ATOM 866 C C . ALA A 1 115 ? 3.550 0.568 10.718 1.00 95.38 115 ALA A C 1
ATOM 868 O O . ALA A 1 115 ? 2.898 -0.413 11.073 1.00 95.38 115 ALA A O 1
ATOM 869 N N . GLN A 1 116 ? 3.011 1.787 10.666 1.00 95.81 116 GLN A N 1
ATOM 870 C CA . GLN A 1 116 ? 1.624 2.086 11.046 1.00 95.81 116 GLN A CA 1
ATOM 871 C C . GLN A 1 116 ? 0.899 2.839 9.922 1.00 95.81 116 GLN A C 1
ATOM 873 O O . GLN A 1 116 ? 0.512 4.002 10.086 1.00 95.81 116 GLN A O 1
ATOM 878 N N . PRO A 1 117 ? 0.725 2.225 8.736 1.00 96.69 117 PRO A N 1
ATOM 879 C CA . PRO A 1 117 ? -0.038 2.855 7.677 1.00 96.69 117 PRO A CA 1
ATOM 880 C C . PRO A 1 117 ? -1.497 3.003 8.106 1.00 96.69 117 PRO A C 1
ATOM 882 O O . PRO A 1 117 ? -2.131 2.080 8.613 1.00 96.69 117 PRO A O 1
ATOM 885 N N . ASN A 1 118 ? -2.070 4.166 7.834 1.00 96.38 118 ASN A N 1
ATOM 886 C CA . ASN A 1 118 ? -3.499 4.355 7.958 1.00 96.38 118 ASN A CA 1
ATOM 887 C C . ASN A 1 118 ? -4.146 3.934 6.636 1.00 96.38 118 ASN A C 1
ATOM 889 O O . ASN A 1 118 ? -4.045 4.662 5.646 1.00 96.38 118 ASN A O 1
ATOM 893 N N . LEU A 1 119 ? -4.845 2.798 6.629 1.00 96.69 119 LEU A N 1
ATOM 894 C CA . LEU A 1 119 ? -5.560 2.252 5.468 1.00 96.69 119 LEU A CA 1
ATOM 895 C C . LEU A 1 119 ? -7.075 2.478 5.522 1.00 96.69 119 LEU A C 1
ATOM 897 O O . LEU A 1 119 ? -7.805 1.971 4.672 1.00 96.69 119 LEU A O 1
ATOM 901 N N . GLY A 1 120 ? -7.549 3.251 6.496 1.00 95.44 120 GLY A N 1
ATOM 902 C CA . GLY A 1 120 ? -8.956 3.588 6.662 1.00 95.44 120 GLY A CA 1
ATOM 903 C C . GLY A 1 120 ? -9.408 3.464 8.107 1.00 95.44 120 GLY A C 1
ATOM 904 O O . GLY A 1 120 ? -9.010 2.539 8.811 1.00 95.44 120 GLY A O 1
ATOM 905 N N . THR A 1 121 ? -10.293 4.366 8.518 1.00 92.81 121 THR A N 1
ATOM 906 C CA . THR A 1 121 ? -11.077 4.265 9.757 1.00 92.81 121 THR A CA 1
ATOM 907 C C . THR A 1 121 ? -12.557 4.507 9.449 1.00 92.81 121 THR A C 1
ATOM 909 O O . THR A 1 121 ? -12.876 5.003 8.370 1.00 92.81 121 THR A O 1
ATOM 912 N N . VAL A 1 122 ? -13.462 4.232 10.394 1.00 88.44 122 VAL A N 1
ATOM 913 C CA . VAL A 1 122 ? -14.898 4.556 10.271 1.00 88.44 122 VAL A CA 1
ATOM 914 C C . VAL A 1 122 ? -15.120 6.042 9.960 1.00 88.44 122 VAL A C 1
ATOM 916 O O . VAL A 1 122 ? -15.999 6.380 9.171 1.00 88.44 122 VAL A O 1
ATOM 919 N N . ALA A 1 123 ? -14.316 6.927 10.560 1.00 91.12 123 ALA A N 1
ATOM 920 C CA . ALA A 1 123 ? -14.406 8.373 10.355 1.00 91.12 123 ALA A CA 1
ATOM 921 C C . ALA A 1 123 ? -13.696 8.851 9.074 1.00 91.12 123 ALA A C 1
ATOM 923 O O . ALA A 1 123 ? -14.061 9.882 8.516 1.00 91.12 123 ALA A O 1
ATOM 924 N N . ALA A 1 124 ? -12.677 8.123 8.612 1.00 92.94 124 ALA A N 1
ATOM 925 C CA . ALA A 1 124 ? -11.876 8.467 7.441 1.00 92.94 124 ALA A CA 1
ATOM 926 C C . ALA A 1 124 ? -11.687 7.226 6.544 1.00 92.94 124 ALA A C 1
ATOM 928 O O . ALA A 1 124 ? -10.626 6.584 6.619 1.00 92.94 124 ALA A O 1
ATOM 929 N N . PRO A 1 125 ? -12.689 6.905 5.699 1.00 94.50 125 PRO A N 1
ATOM 930 C CA . PRO A 1 125 ? -12.742 5.684 4.898 1.00 94.50 125 PRO A CA 1
ATOM 931 C C . PRO A 1 125 ? -11.470 5.421 4.099 1.00 94.50 125 PRO A C 1
ATOM 933 O O . PRO A 1 125 ? -10.920 6.354 3.520 1.00 94.50 125 PRO A O 1
ATOM 936 N N . GLY A 1 126 ? -11.036 4.160 4.017 1.00 95.12 126 GLY A N 1
ATOM 937 C CA . GLY A 1 126 ? -9.896 3.739 3.199 1.00 95.12 126 GLY A CA 1
ATOM 938 C C . GLY A 1 126 ? -10.141 3.887 1.697 1.00 95.12 126 GLY A C 1
ATOM 939 O O . GLY A 1 126 ? -9.358 4.501 0.973 1.00 95.12 126 GLY A O 1
ATOM 940 N N . LEU A 1 127 ? -11.266 3.340 1.226 1.00 95.75 127 LEU A N 1
ATOM 941 C CA . LEU A 1 127 ? -11.682 3.310 -0.183 1.00 95.75 127 LEU A CA 1
ATOM 942 C C . LEU A 1 127 ? -10.668 2.665 -1.140 1.00 95.75 127 LEU A C 1
ATOM 944 O O . LEU A 1 127 ? -10.815 2.796 -2.354 1.00 95.75 127 LEU A O 1
ATOM 948 N N . ASN A 1 128 ? -9.664 1.951 -0.632 1.00 97.38 128 ASN A N 1
ATOM 949 C CA . ASN A 1 128 ? -8.758 1.185 -1.473 1.00 97.38 128 ASN A CA 1
ATOM 950 C C . ASN A 1 128 ? -9.474 -0.065 -1.995 1.00 97.38 128 ASN A C 1
ATOM 952 O O . ASN A 1 128 ? -10.363 -0.623 -1.345 1.00 97.38 128 ASN A O 1
ATOM 956 N N . ARG A 1 129 ? -9.068 -0.508 -3.180 1.00 96.75 129 ARG A N 1
ATOM 957 C CA . ARG A 1 129 ? -9.475 -1.765 -3.798 1.00 96.75 129 ARG A CA 1
ATOM 958 C C . ARG A 1 129 ? -8.274 -2.706 -3.745 1.00 96.75 129 ARG A C 1
ATOM 960 O O . ARG A 1 129 ? -7.316 -2.501 -4.482 1.00 96.75 129 ARG A O 1
ATOM 967 N N . LEU A 1 130 ? -8.332 -3.678 -2.843 1.00 96.12 130 LEU A N 1
ATOM 968 C CA . LEU A 1 130 ? -7.245 -4.578 -2.455 1.00 96.12 130 LEU A CA 1
ATOM 969 C C . LEU A 1 130 ? -7.702 -6.012 -2.714 1.00 96.12 130 LEU A C 1
ATOM 971 O O . LEU A 1 130 ? -8.464 -6.548 -1.917 1.00 96.12 130 LEU A O 1
ATOM 975 N N . TYR A 1 131 ? -7.357 -6.579 -3.865 1.00 96.19 131 TYR A N 1
ATOM 976 C CA . TYR A 1 131 ? -7.839 -7.908 -4.247 1.00 96.19 131 TYR A CA 1
ATOM 977 C C . TYR A 1 131 ? -6.943 -8.561 -5.295 1.00 96.19 131 TYR A C 1
ATOM 979 O O . TYR A 1 131 ? -6.218 -7.875 -6.013 1.00 96.19 131 TYR A O 1
ATOM 987 N N . ASP A 1 132 ? -7.039 -9.882 -5.426 1.00 96.62 132 ASP A N 1
ATOM 988 C CA . ASP A 1 132 ? -6.276 -10.700 -6.377 1.00 96.62 132 ASP A CA 1
ATOM 989 C C . ASP A 1 132 ? -4.752 -10.535 -6.251 1.00 96.62 132 ASP A C 1
ATOM 991 O O . ASP A 1 132 ? -4.031 -10.633 -7.243 1.00 96.62 132 ASP A O 1
ATOM 995 N N . ASN A 1 133 ? -4.236 -10.265 -5.049 1.00 97.94 133 ASN A N 1
ATOM 996 C CA . ASN A 1 133 ? -2.802 -10.353 -4.770 1.00 97.94 133 ASN A CA 1
ATOM 997 C C . ASN A 1 133 ? -2.447 -11.788 -4.343 1.00 97.94 133 ASN A C 1
ATOM 999 O O . ASN A 1 133 ? -3.220 -12.442 -3.645 1.00 97.94 133 ASN A O 1
ATOM 1003 N N . LYS A 1 134 ? -1.301 -12.296 -4.805 1.00 97.00 134 LYS A N 1
ATOM 1004 C CA . LYS A 1 134 ? -0.965 -13.730 -4.793 1.00 97.00 134 LYS A CA 1
ATOM 1005 C C . LYS A 1 134 ? -0.825 -14.313 -3.387 1.00 97.00 134 LYS A C 1
ATOM 1007 O O . LYS A 1 134 ? -1.348 -15.388 -3.119 1.00 97.00 134 LYS A O 1
ATOM 1012 N N . GLU A 1 135 ? -0.085 -13.625 -2.532 1.00 96.25 135 GLU A N 1
ATOM 1013 C CA . GLU A 1 135 ? 0.313 -14.097 -1.205 1.00 96.25 135 GLU A CA 1
ATOM 1014 C C . GLU A 1 135 ? -0.528 -13.449 -0.089 1.00 96.25 135 GLU A C 1
ATOM 1016 O O . GLU A 1 135 ? -0.588 -13.962 1.022 1.00 96.25 135 GLU A O 1
ATOM 1021 N N . GLY A 1 136 ? -1.192 -12.324 -0.372 1.00 96.75 136 GLY A N 1
ATOM 1022 C CA . GLY A 1 136 ? -2.077 -11.626 0.561 1.00 96.75 136 GLY A CA 1
ATOM 1023 C C . GLY A 1 136 ? -2.359 -10.188 0.133 1.00 96.75 136 GLY A C 1
ATOM 1024 O O . GLY A 1 136 ? -1.515 -9.537 -0.478 1.00 96.75 136 GLY A O 1
ATOM 1025 N N . ASP A 1 137 ? -3.541 -9.672 0.461 1.00 97.62 137 ASP A N 1
ATOM 1026 C CA . ASP A 1 137 ? -3.944 -8.297 0.151 1.00 97.62 137 ASP A CA 1
ATOM 1027 C C . ASP A 1 137 ? -3.342 -7.292 1.142 1.00 97.62 137 ASP A C 1
ATOM 1029 O O . ASP A 1 137 ? -2.851 -6.240 0.729 1.00 97.62 137 ASP A O 1
ATOM 1033 N N . VAL A 1 138 ? -3.337 -7.621 2.439 1.00 97.75 138 VAL A N 1
ATOM 1034 C CA . VAL A 1 138 ? -2.633 -6.855 3.480 1.00 97.75 138 VAL A CA 1
ATOM 1035 C C . VAL A 1 138 ? -1.911 -7.812 4.419 1.00 97.75 138 VAL A C 1
ATOM 1037 O O . VAL A 1 138 ? -2.532 -8.652 5.067 1.00 97.75 138 VAL A O 1
ATOM 1040 N N . VAL A 1 139 ? -0.595 -7.662 4.514 1.00 98.00 139 VAL A N 1
ATOM 1041 C CA . VAL A 1 139 ? 0.273 -8.477 5.362 1.00 98.00 139 VAL A CA 1
ATOM 1042 C C . VAL A 1 139 ? 0.975 -7.570 6.355 1.00 98.00 139 VAL A C 1
ATOM 1044 O O . VAL A 1 139 ? 1.811 -6.755 5.969 1.00 98.00 139 VAL A O 1
ATOM 1047 N N . ASN A 1 140 ? 0.632 -7.717 7.630 1.00 97.69 140 ASN A N 1
ATOM 1048 C CA . ASN A 1 140 ? 1.304 -7.054 8.734 1.00 97.69 140 ASN A CA 1
ATOM 1049 C C . ASN A 1 140 ? 2.280 -8.017 9.413 1.00 97.69 140 ASN A C 1
ATOM 1051 O O . ASN A 1 140 ? 1.868 -8.994 10.031 1.00 97.69 140 ASN A O 1
ATOM 1055 N N . LEU A 1 141 ? 3.575 -7.740 9.288 1.00 97.06 141 LEU A N 1
ATOM 1056 C CA . LEU A 1 141 ? 4.640 -8.464 9.983 1.00 97.06 141 LEU A CA 1
ATOM 1057 C C . LEU A 1 141 ? 4.998 -7.812 11.330 1.00 97.06 141 LEU A C 1
ATOM 1059 O O . LEU A 1 141 ? 5.720 -8.402 12.132 1.00 97.06 141 LEU A O 1
ATOM 1063 N N . GLY A 1 142 ? 4.490 -6.603 11.586 1.00 94.00 142 GLY A N 1
ATOM 1064 C CA . GLY A 1 142 ? 4.672 -5.878 12.835 1.00 94.00 142 GLY A CA 1
ATOM 1065 C C . GLY A 1 142 ? 3.732 -6.342 13.952 1.00 94.00 142 GLY A C 1
ATOM 1066 O O . GLY A 1 142 ? 2.790 -7.106 13.751 1.00 94.00 142 GLY A O 1
ATOM 1067 N N . LYS A 1 143 ? 3.987 -5.833 15.162 1.00 92.25 143 LYS A N 1
ATOM 1068 C CA . LYS A 1 143 ? 3.204 -6.151 16.374 1.00 92.25 143 LYS A CA 1
ATOM 1069 C C . LYS A 1 143 ? 2.041 -5.191 16.630 1.00 92.25 143 LYS A C 1
ATOM 1071 O O . LYS A 1 143 ? 1.189 -5.469 17.466 1.00 92.25 143 LYS A O 1
ATOM 1076 N N . SER A 1 144 ? 2.042 -4.035 15.971 1.00 93.19 144 SER A N 1
ATOM 1077 C CA . SER A 1 144 ? 1.015 -3.007 16.152 1.00 93.19 144 SER A CA 1
ATOM 1078 C C . SER A 1 144 ? -0.187 -3.291 15.261 1.00 93.19 144 SER A C 1
ATOM 1080 O O . SER A 1 144 ? -0.016 -3.661 14.101 1.00 93.19 144 SER A O 1
ATOM 1082 N N . VAL A 1 145 ? -1.393 -3.065 15.783 1.00 94.56 145 VAL A N 1
ATOM 1083 C CA . VAL A 1 145 ? -2.634 -3.233 15.018 1.00 94.56 145 VAL A CA 1
ATOM 1084 C C . VAL A 1 145 ? -2.722 -2.189 13.907 1.00 94.56 145 VAL A C 1
ATOM 1086 O O . VAL A 1 145 ? -2.641 -0.986 14.160 1.00 94.56 145 VAL A O 1
ATOM 1089 N N . VAL A 1 146 ? -2.949 -2.647 12.677 1.00 95.88 146 VAL A N 1
ATOM 1090 C CA . VAL A 1 146 ? -3.187 -1.789 11.511 1.00 95.88 146 VAL A CA 1
ATOM 1091 C C . VAL A 1 146 ? -4.681 -1.735 11.204 1.00 95.88 146 VAL A C 1
ATOM 1093 O O . VAL A 1 146 ? -5.329 -2.762 11.004 1.00 95.88 146 VAL A O 1
ATOM 1096 N N . LEU A 1 147 ? -5.233 -0.522 11.122 1.00 93.69 147 LEU A N 1
ATOM 1097 C CA . LEU A 1 147 ? -6.641 -0.303 10.785 1.00 93.69 147 LEU A CA 1
ATOM 1098 C C . LEU A 1 147 ? -6.843 -0.271 9.265 1.00 93.69 147 LEU A C 1
ATOM 1100 O O . LEU A 1 147 ? -6.271 0.570 8.567 1.00 93.69 147 LEU A O 1
ATOM 1104 N N . VAL A 1 148 ? -7.695 -1.166 8.758 1.00 95.12 148 VAL A N 1
ATOM 1105 C CA . VAL A 1 148 ? -7.967 -1.357 7.324 1.00 95.12 148 VAL A CA 1
ATOM 1106 C C . VAL A 1 148 ? -9.472 -1.327 7.063 1.00 95.12 148 VAL A C 1
ATOM 1108 O O . VAL A 1 148 ? -10.106 -2.301 6.651 1.00 95.12 148 VAL A O 1
ATOM 1111 N N . GLN A 1 149 ? -10.079 -0.175 7.327 1.00 93.44 149 GLN A N 1
ATOM 1112 C CA . GLN A 1 149 ? -11.533 -0.015 7.336 1.00 93.44 149 GLN A CA 1
ATOM 1113 C C . GLN A 1 149 ? -12.073 0.593 6.031 1.00 93.44 149 GLN A C 1
ATOM 1115 O O . GLN A 1 149 ? -11.445 1.450 5.410 1.00 93.44 149 GLN A O 1
ATOM 1120 N N . GLN A 1 150 ? -13.269 0.163 5.615 1.00 93.44 150 GLN A N 1
ATOM 1121 C CA . GLN A 1 150 ? -13.982 0.670 4.431 1.00 93.44 150 GLN A CA 1
ATOM 1122 C C . GLN A 1 150 ? -13.200 0.553 3.111 1.00 93.44 150 GLN A C 1
ATOM 1124 O O . GLN A 1 150 ? -13.275 1.424 2.242 1.00 93.44 150 GLN A O 1
ATOM 1129 N N . ASN A 1 151 ? -12.483 -0.560 2.950 1.00 94.81 151 ASN A N 1
ATOM 1130 C CA . ASN A 1 151 ? -11.850 -0.979 1.697 1.00 94.81 151 ASN A CA 1
ATOM 1131 C C . ASN A 1 151 ? -12.720 -2.018 0.965 1.00 94.81 151 ASN A C 1
ATOM 1133 O O . ASN A 1 151 ? -13.622 -2.609 1.564 1.00 94.81 151 ASN A O 1
ATOM 1137 N N . TYR A 1 152 ? -12.476 -2.211 -0.330 1.00 94.75 152 TYR A N 1
ATOM 1138 C CA . TYR A 1 152 ? -13.116 -3.236 -1.155 1.00 94.75 152 TYR A CA 1
ATOM 1139 C C . TYR A 1 152 ? -12.132 -4.363 -1.464 1.00 94.75 152 TYR A C 1
ATOM 1141 O O . TYR A 1 152 ? -11.014 -4.105 -1.904 1.00 94.75 152 TYR A O 1
ATOM 1149 N N . TRP A 1 153 ? -12.585 -5.602 -1.292 1.00 94.31 153 TRP A N 1
ATOM 1150 C CA . TRP A 1 153 ? -11.738 -6.798 -1.315 1.00 94.31 153 TRP A CA 1
ATOM 1151 C C . TRP A 1 153 ? -12.003 -7.719 -2.511 1.00 94.31 153 TRP A C 1
ATOM 1153 O O . TRP A 1 153 ? -11.850 -8.937 -2.423 1.00 94.31 153 TRP A O 1
ATOM 1163 N N . GLY A 1 154 ? -12.531 -7.160 -3.604 1.00 91.94 154 GLY A N 1
ATOM 1164 C CA . GLY A 1 154 ? -12.895 -7.921 -4.807 1.00 91.94 154 GLY A CA 1
ATOM 1165 C C . GLY A 1 154 ? -14.190 -8.730 -4.678 1.00 91.94 154 GLY A C 1
ATOM 1166 O O . GLY A 1 154 ? -14.698 -9.244 -5.668 1.00 91.94 154 GLY A O 1
ATOM 1167 N N . ARG A 1 155 ? -14.788 -8.810 -3.481 1.00 89.38 155 ARG A N 1
ATOM 1168 C CA . ARG A 1 155 ? -16.015 -9.579 -3.222 1.00 89.38 155 ARG A CA 1
ATOM 1169 C C . ARG A 1 155 ? -16.913 -8.927 -2.165 1.00 89.38 155 ARG A C 1
ATOM 1171 O O . ARG A 1 155 ? -16.419 -8.174 -1.324 1.00 89.38 155 ARG A O 1
ATOM 1178 N N . PRO A 1 156 ? -18.225 -9.229 -2.174 1.00 83.62 156 PRO A N 1
ATOM 1179 C CA . PRO A 1 156 ? -19.183 -8.638 -1.242 1.00 83.62 156 PRO A CA 1
ATOM 1180 C C . PRO A 1 156 ? -19.019 -9.109 0.207 1.00 83.62 156 PRO A C 1
ATOM 1182 O O . PRO A 1 156 ? -19.515 -8.448 1.100 1.00 83.62 156 PRO A O 1
ATOM 1185 N N . ASN A 1 157 ? -18.320 -10.212 0.473 1.00 86.06 157 ASN A N 1
ATOM 1186 C CA . ASN A 1 157 ? -18.201 -10.758 1.833 1.00 86.06 157 ASN A CA 1
ATOM 1187 C C . ASN A 1 157 ? -16.915 -10.325 2.558 1.00 86.06 157 ASN A C 1
ATOM 1189 O O . ASN A 1 157 ? -16.621 -10.842 3.631 1.00 86.06 157 ASN A O 1
ATOM 1193 N N . GLY A 1 158 ? -16.153 -9.388 1.986 1.00 87.94 158 GLY A N 1
ATOM 1194 C CA . GLY A 1 158 ? -14.919 -8.886 2.590 1.00 87.94 158 GLY A CA 1
ATOM 1195 C C . GLY A 1 158 ? -13.660 -9.619 2.119 1.00 87.94 158 GLY A C 1
ATOM 1196 O O . GLY A 1 158 ? -13.672 -10.218 1.040 1.00 87.94 158 GLY A O 1
ATOM 1197 N N . PRO A 1 159 ? -12.544 -9.539 2.863 1.00 91.06 159 PRO A N 1
ATOM 1198 C CA . PRO A 1 159 ? -11.286 -10.174 2.465 1.00 91.06 159 PRO A CA 1
ATOM 1199 C C . PRO A 1 159 ? -11.402 -11.703 2.405 1.00 91.06 159 PRO A C 1
ATOM 1201 O O . PRO A 1 159 ? -12.317 -12.294 2.975 1.00 91.06 159 PRO A O 1
ATOM 1204 N N . CYS A 1 160 ? -10.495 -12.367 1.678 1.00 87.88 160 CYS A N 1
ATOM 1205 C CA . CYS A 1 160 ? -10.446 -13.833 1.683 1.00 87.88 160 CYS A CA 1
ATOM 1206 C C . CYS A 1 160 ? -9.970 -14.316 3.044 1.00 87.88 160 CYS A C 1
ATOM 1208 O O . CYS A 1 160 ? -9.227 -13.609 3.721 1.00 87.88 160 CYS A O 1
ATOM 1210 N N . GLN A 1 161 ? -10.300 -15.568 3.366 1.00 84.94 161 GLN A N 1
ATOM 1211 C CA . GLN A 1 161 ? -9.847 -16.236 4.585 1.00 84.94 161 GLN A CA 1
ATOM 1212 C C . GLN A 1 161 ? -8.327 -16.127 4.807 1.00 84.94 161 GLN A C 1
ATOM 1214 O O . GLN A 1 161 ? -7.904 -15.975 5.944 1.00 84.94 161 GLN A O 1
ATOM 1219 N N . ASN A 1 162 ? -7.531 -16.116 3.729 1.00 87.88 162 ASN A N 1
ATOM 1220 C CA . ASN A 1 162 ? -6.066 -16.056 3.777 1.00 87.88 162 ASN A CA 1
ATOM 1221 C C . ASN A 1 162 ? -5.506 -14.846 3.013 1.00 87.88 162 ASN A C 1
ATOM 1223 O O . ASN A 1 162 ? -4.512 -14.971 2.313 1.00 87.88 162 ASN A O 1
ATOM 1227 N N . CYS A 1 163 ? -6.186 -13.701 3.052 1.00 92.69 163 CYS A N 1
ATOM 1228 C CA . CYS A 1 163 ? -5.713 -12.491 2.363 1.00 92.69 163 CYS A CA 1
ATOM 1229 C C . CYS A 1 163 ? -5.305 -11.373 3.314 1.00 92.69 163 CYS A C 1
ATOM 1231 O O . CYS A 1 163 ? -4.790 -10.350 2.868 1.00 92.69 163 CYS A O 1
ATOM 1233 N N . ILE A 1 164 ? -5.509 -11.582 4.613 1.00 95.12 164 ILE A N 1
ATOM 1234 C CA . ILE A 1 164 ? -5.094 -10.684 5.681 1.00 95.12 164 ILE A CA 1
ATOM 1235 C C . ILE A 1 164 ? -4.253 -11.479 6.661 1.00 95.12 164 ILE A C 1
ATOM 1237 O O . ILE A 1 164 ? -4.677 -12.544 7.106 1.00 95.12 164 ILE A O 1
ATOM 1241 N N . PHE A 1 165 ? -3.081 -10.954 6.994 1.00 96.56 165 PHE A N 1
ATOM 1242 C CA . PHE A 1 165 ? -2.134 -11.612 7.885 1.00 96.56 165 PHE A CA 1
ATOM 1243 C C . PHE A 1 165 ? -1.617 -10.635 8.939 1.00 96.56 165 PHE A C 1
ATOM 1245 O O . PHE A 1 165 ? -1.385 -9.463 8.635 1.00 96.56 165 PHE A O 1
ATOM 1252 N N . GLY A 1 166 ? -1.413 -11.140 10.158 1.00 95.56 166 GLY A N 1
ATOM 1253 C CA . GLY A 1 166 ? -0.937 -10.368 11.307 1.00 95.56 166 GLY A CA 1
ATOM 1254 C C . GLY A 1 166 ? -2.013 -9.527 11.994 1.00 95.56 166 GLY A C 1
ATOM 1255 O O . GLY A 1 166 ? -3.212 -9.733 11.797 1.00 95.56 166 GLY A O 1
ATOM 1256 N N . GLU A 1 167 ? -1.565 -8.573 12.811 1.00 95.62 167 GLU A N 1
ATOM 1257 C CA . GLU A 1 167 ? -2.423 -7.700 13.619 1.00 95.62 167 GLU A CA 1
ATOM 1258 C C . GLU A 1 167 ? -3.134 -6.661 12.737 1.00 95.62 167 GLU A C 1
ATOM 1260 O O . GLU A 1 167 ? -2.653 -5.544 12.529 1.00 95.62 167 GLU A O 1
ATOM 1265 N N . VAL A 1 168 ? -4.274 -7.039 12.158 1.00 94.06 168 VAL A N 1
ATOM 1266 C CA . VAL A 1 168 ? -5.046 -6.200 11.232 1.00 94.06 168 VAL A CA 1
ATOM 1267 C C . VAL A 1 168 ? -6.517 -6.170 11.630 1.00 94.06 168 VAL A C 1
ATOM 1269 O O . VAL A 1 168 ? -7.190 -7.199 11.664 1.00 94.06 168 VAL A O 1
ATOM 1272 N N . GLU A 1 169 ? -7.054 -4.968 11.843 1.00 92.44 169 GLU A N 1
ATOM 1273 C CA . GLU A 1 169 ? -8.476 -4.765 12.121 1.00 92.44 169 GLU A CA 1
ATOM 1274 C C . GLU A 1 169 ? -9.201 -4.172 10.902 1.00 92.44 169 GLU A C 1
ATOM 1276 O O . GLU A 1 169 ? -8.961 -3.033 10.493 1.00 92.44 169 GLU A O 1
ATOM 1281 N N . TYR A 1 170 ? -10.149 -4.925 10.337 1.00 87.56 170 TYR A N 1
ATOM 1282 C CA . TYR A 1 170 ? -10.918 -4.536 9.150 1.00 87.56 170 TYR A CA 1
ATOM 1283 C C . TYR A 1 170 ? -12.435 -4.534 9.431 1.00 87.56 170 TYR A C 1
ATOM 1285 O O . TYR A 1 170 ? -13.028 -5.581 9.667 1.00 87.56 170 TYR A O 1
ATOM 1293 N N . LYS A 1 171 ? -13.098 -3.361 9.415 1.00 81.62 171 LYS A N 1
ATOM 1294 C CA . LYS A 1 171 ? -14.556 -3.194 9.661 1.00 81.62 171 LYS A CA 1
ATOM 1295 C C . LYS A 1 171 ? -15.109 -1.856 9.139 1.00 81.62 171 LYS A C 1
ATOM 1297 O O . LYS A 1 171 ? -14.385 -0.871 9.173 1.00 81.62 171 LYS A O 1
ATOM 1302 N N . PRO A 1 172 ? -16.404 -1.768 8.779 1.00 73.31 172 PRO A N 1
ATOM 1303 C CA . PRO A 1 172 ? -17.016 -2.591 7.734 1.00 73.31 172 PRO A CA 1
ATOM 1304 C C . PRO A 1 172 ? -16.288 -2.385 6.390 1.00 73.31 172 PRO A C 1
ATOM 1306 O O . PRO A 1 172 ? -15.678 -1.343 6.159 1.00 73.31 172 PRO A O 1
ATOM 1309 N N . PHE A 1 173 ? -16.339 -3.365 5.490 1.00 72.31 173 PHE A N 1
ATOM 1310 C CA . PHE A 1 173 ? -15.796 -3.251 4.130 1.00 72.31 173 PHE A CA 1
ATOM 1311 C C . PHE A 1 173 ? -16.891 -2.839 3.132 1.00 72.31 173 PHE A C 1
ATOM 1313 O O . PHE A 1 173 ? -18.078 -3.053 3.375 1.00 72.31 173 PHE A O 1
ATOM 1320 N N . ARG A 1 174 ? -16.513 -2.208 2.013 1.00 71.00 174 ARG A N 1
ATOM 1321 C CA . ARG A 1 174 ? -17.479 -1.777 0.988 1.00 71.00 174 ARG A CA 1
ATOM 1322 C C . ARG A 1 174 ? -17.957 -2.976 0.168 1.00 71.00 174 ARG A C 1
ATOM 1324 O O . ARG A 1 174 ? -17.142 -3.780 -0.270 1.00 71.00 174 ARG A O 1
ATOM 1331 N N . LEU A 1 175 ? -19.261 -3.050 -0.098 1.00 66.75 175 LEU A N 1
ATOM 1332 C CA . LEU A 1 175 ? -19.808 -3.838 -1.206 1.00 66.75 175 LEU A CA 1
ATOM 1333 C C . LEU A 1 175 ? -19.464 -3.112 -2.516 1.00 66.75 175 LEU A C 1
ATOM 1335 O O . LEU A 1 175 ? -19.331 -1.887 -2.504 1.00 66.75 175 LEU A O 1
ATOM 1339 N N . SER A 1 176 ? -19.256 -3.854 -3.609 1.00 62.31 176 SER A N 1
ATOM 1340 C CA . SER A 1 176 ? -18.853 -3.3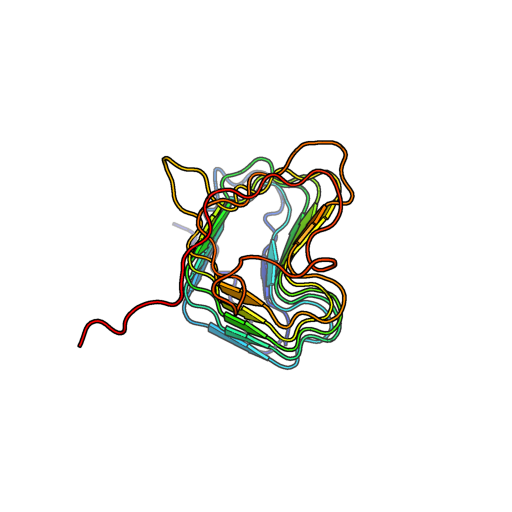15 -4.920 1.00 62.31 176 SER A CA 1
ATOM 1341 C C . SER A 1 176 ? -19.552 -1.991 -5.235 1.00 62.31 176 SER A C 1
ATOM 1343 O O . SER A 1 176 ? -20.761 -1.884 -5.025 1.00 62.31 176 SER A O 1
ATOM 1345 N N . PHE A 1 177 ? -18.820 -0.998 -5.752 1.00 58.22 177 PHE A N 1
ATOM 1346 C CA . PHE A 1 177 ? -19.424 0.272 -6.154 1.00 58.22 177 PHE A CA 1
ATOM 1347 C C . PHE A 1 177 ? -20.583 -0.000 -7.120 1.00 58.22 177 PHE A C 1
ATOM 1349 O O . PHE A 1 177 ? -20.370 -0.520 -8.218 1.00 58.22 177 PHE A O 1
ATOM 1356 N N . SER A 1 178 ? -21.806 0.361 -6.721 1.00 48.34 178 SER A N 1
ATOM 1357 C CA . SER A 1 178 ? -22.855 0.633 -7.691 1.00 48.34 178 SER A CA 1
ATOM 1358 C C . SER A 1 178 ? -22.303 1.731 -8.591 1.00 48.34 178 SER A C 1
ATOM 1360 O O . SER A 1 178 ? -21.943 2.814 -8.116 1.00 48.34 178 SER A O 1
ATOM 1362 N N . ARG A 1 179 ? -22.136 1.410 -9.880 1.00 40.75 179 ARG A N 1
ATOM 1363 C CA . ARG A 1 179 ? -21.817 2.407 -10.900 1.00 40.75 179 ARG A CA 1
ATOM 1364 C C . ARG A 1 179 ? -22.881 3.485 -10.756 1.00 40.75 179 ARG A C 1
ATOM 1366 O O . ARG A 1 179 ? -24.048 3.217 -11.026 1.00 40.75 179 ARG A O 1
ATOM 1373 N N . HIS A 1 180 ? -22.498 4.646 -10.239 1.00 38.16 180 HIS A N 1
ATOM 1374 C CA . HIS A 1 180 ? -23.329 5.815 -10.436 1.00 38.16 180 HIS A CA 1
ATOM 1375 C C . HIS A 1 180 ? -23.177 6.127 -11.921 1.00 38.16 180 HIS A C 1
ATOM 1377 O O . HIS A 1 180 ? -22.068 6.373 -12.400 1.00 38.16 180 HIS A O 1
ATOM 1383 N N . SER A 1 181 ? -24.290 5.874 -12.606 1.00 39.56 181 SER A N 1
ATOM 1384 C CA . SER A 1 181 ? -24.650 6.277 -13.962 1.00 39.56 181 SER A CA 1
ATOM 1385 C C . SER A 1 181 ? -24.172 7.675 -14.311 1.00 39.56 181 SER A C 1
ATOM 1387 O O . SER A 1 181 ? -24.342 8.551 -13.431 1.00 39.56 181 SER A O 1
#

Foldseek 3Di:
DDDPPPDDDPALEAEDDDPDDDDADEAEAAQEEREPHPAEHYEAEDQHHYEHEHYEFEHHQAEDYEDEHHPYEYEAYAYEQAHAAHEPYEYYNEAYEAALYEFAHYQERYHYDNYAYACQDPVGGNQYEFEHHNQASYEHPDQDAHENEAYHYPAQVDHDPRRYYHRYDYPDYDHPDPPPD

Sequence (181 aa):
MSQCEGYHQGCNNLGISSRHQCKISKVTVKYNTITNSFSVGILVTSNSSALIEGNRVTDSPEVGIIISNSDKKILLLDNTLQRNRSAGIQCSEASPIIRQNLITQNGFGILIDDAQPNLGTVAAPGLNRLYDNKEGDVVNLGKSVVLVQQNYWGRPNGPCQNCIFGEVEYKPFRLSFSRHS

pLDDT: mean 82.92, std 21.34, range [21.41, 98.62]